Protein AF-A0A353V763-F1 (afdb_monomer_lite)

Radius of gyration: 22.67 Å; chains: 1; bounding box: 47×29×54 Å

Foldseek 3Di:
DVVVVVVVVVVVVVVVVVVVVVVVVVVVVQCVVPNPPSDDDQCPVDPHDQFDFDAPPDQVVLVVVVSRHHGD

pLDDT: mean 88.32, std 9.39, range [58.62, 97.38]

Secondary structure (DSSP, 8-state):
-HHHHHHHHHHHHHHHHHHHHHHHHHHHHHHHHH-TTSS--TTTTSSPPPPPEE--S-HHHHHHTSSSSEE-

Structure (mmCIF, N/CA/C/O backbone):
data_AF-A0A353V763-F1
#
_entry.id   AF-A0A353V763-F1
#
loop_
_atom_site.group_PDB
_atom_site.id
_atom_site.type_symbol
_atom_site.label_atom_id
_atom_site.label_alt_id
_atom_site.label_comp_id
_atom_site.label_asym_id
_atom_site.label_entity_id
_atom_site.label_seq_id
_atom_site.pdbx_PDB_ins_code
_atom_site.Cartn_x
_atom_site.Cartn_y
_atom_site.Cartn_z
_atom_site.occupancy
_atom_site.B_iso_or_equiv
_atom_site.auth_seq_id
_atom_site.auth_comp_id
_atom_site.auth_asym_id
_atom_site.auth_atom_id
_atom_site.pdbx_PDB_model_num
ATOM 1 N N . MET A 1 1 ? -35.509 -18.226 26.698 1.00 61.31 1 MET A N 1
ATOM 2 C CA . MET A 1 1 ? -34.448 -18.244 25.662 1.00 61.31 1 MET A CA 1
ATOM 3 C C . MET A 1 1 ? -34.455 -17.023 24.732 1.00 61.31 1 MET A C 1
ATOM 5 O O . MET A 1 1 ? -33.379 -16.639 24.305 1.00 61.31 1 MET A O 1
ATOM 9 N N . LEU A 1 2 ? -35.589 -16.359 24.439 1.00 58.62 2 LEU A N 1
ATOM 10 C CA . LEU A 1 2 ? -35.586 -15.165 23.564 1.00 58.62 2 LEU A CA 1
ATOM 11 C C . LEU A 1 2 ? -34.904 -13.911 24.165 1.00 58.62 2 LEU A C 1
ATOM 13 O O . LEU A 1 2 ? -34.303 -13.135 23.428 1.00 58.62 2 LEU A O 1
ATOM 17 N N . ALA A 1 3 ? -34.945 -13.711 25.488 1.00 71.75 3 ALA A N 1
ATOM 18 C CA . ALA A 1 3 ? -34.357 -12.524 26.129 1.00 71.75 3 ALA A CA 1
ATOM 19 C C . ALA A 1 3 ? -32.812 -12.520 26.135 1.00 71.75 3 ALA A C 1
ATOM 21 O O . ALA A 1 3 ? -32.188 -11.467 26.027 1.00 71.75 3 ALA A O 1
ATOM 22 N N . THR A 1 4 ? -32.182 -13.695 26.210 1.00 75.75 4 THR A N 1
ATOM 23 C CA . THR A 1 4 ? -30.716 -13.833 26.232 1.00 75.75 4 THR A CA 1
ATOM 24 C C . THR A 1 4 ? -30.084 -13.653 24.848 1.00 75.75 4 THR A C 1
ATOM 26 O O . THR A 1 4 ? -28.939 -13.214 24.756 1.00 75.75 4 THR A O 1
ATOM 29 N N . ALA A 1 5 ? -30.826 -13.926 23.768 1.00 79.75 5 ALA A N 1
ATOM 30 C CA . ALA A 1 5 ? -30.373 -13.700 22.394 1.00 79.75 5 ALA A CA 1
ATOM 31 C C . ALA A 1 5 ? -30.204 -12.201 22.081 1.00 79.75 5 ALA A C 1
ATOM 33 O O . ALA A 1 5 ? -29.133 -11.786 21.644 1.00 79.75 5 ALA A O 1
ATOM 34 N N . ARG A 1 6 ? -31.200 -11.370 22.424 1.00 83.88 6 ARG A N 1
ATOM 35 C CA . ARG A 1 6 ? -31.133 -9.905 22.245 1.00 83.88 6 ARG A CA 1
ATOM 36 C C . ARG A 1 6 ? -29.991 -9.252 23.027 1.00 83.88 6 ARG A C 1
ATOM 38 O O . ARG A 1 6 ? -29.321 -8.361 22.515 1.00 83.88 6 ARG A O 1
ATOM 45 N N . ALA A 1 7 ? -29.744 -9.704 24.258 1.00 85.12 7 ALA A N 1
ATOM 46 C CA . ALA A 1 7 ? -28.633 -9.201 25.069 1.00 85.12 7 ALA A CA 1
ATOM 47 C C . ALA A 1 7 ? -27.263 -9.522 24.440 1.00 85.12 7 ALA A C 1
ATOM 49 O O . ALA A 1 7 ? -26.351 -8.696 24.466 1.00 85.12 7 ALA A O 1
ATOM 50 N N . LYS A 1 8 ? -27.127 -10.704 23.823 1.00 82.56 8 LYS A N 1
ATOM 51 C CA . LYS A 1 8 ? -25.908 -11.106 23.110 1.00 82.56 8 LYS A CA 1
ATOM 52 C C . LYS A 1 8 ? -25.685 -10.274 21.845 1.00 82.56 8 LYS A C 1
ATOM 54 O O . LYS A 1 8 ? -24.552 -9.883 21.582 1.00 82.56 8 LYS A O 1
ATOM 59 N N . GLU A 1 9 ? -26.738 -9.984 21.087 1.00 83.19 9 GLU A N 1
ATOM 60 C CA . GLU A 1 9 ? -26.658 -9.152 19.878 1.00 83.19 9 GLU A CA 1
ATOM 61 C C . GLU A 1 9 ? -26.214 -7.719 20.186 1.00 83.19 9 GLU A C 1
ATOM 63 O O . GLU A 1 9 ? -25.304 -7.214 19.530 1.00 83.19 9 GLU A O 1
ATOM 68 N N . MET A 1 10 ? -26.779 -7.092 21.224 1.00 85.19 10 MET A N 1
ATOM 69 C CA . MET A 1 10 ? -26.380 -5.741 21.643 1.00 85.19 10 MET A CA 1
ATOM 70 C C . MET A 1 10 ? -24.910 -5.687 22.068 1.00 85.19 10 MET A C 1
ATOM 72 O O . MET A 1 10 ? -24.168 -4.828 21.600 1.00 85.19 10 MET A O 1
ATOM 76 N N . ARG A 1 11 ? -24.456 -6.665 22.862 1.00 88.44 11 ARG A N 1
ATOM 77 C CA . ARG A 1 11 ? -23.050 -6.755 23.281 1.00 88.44 11 ARG A CA 1
ATOM 78 C C . ARG A 1 11 ? -22.092 -6.949 22.100 1.00 88.44 11 ARG A C 1
ATOM 80 O O . ARG A 1 11 ? -20.990 -6.412 22.101 1.00 88.44 11 ARG A O 1
ATOM 87 N N . MET A 1 12 ? -22.495 -7.711 21.083 1.00 86.00 12 MET A N 1
ATOM 88 C CA . MET A 1 12 ? -21.695 -7.890 19.864 1.00 86.00 12 MET A CA 1
ATOM 89 C C . MET A 1 12 ? -21.645 -6.614 19.018 1.00 86.00 12 MET A C 1
ATOM 91 O O . MET A 1 12 ? -20.603 -6.306 18.439 1.00 86.00 12 MET A O 1
ATOM 95 N N . ALA A 1 13 ? -22.747 -5.864 18.950 1.00 86.69 13 ALA A N 1
ATOM 96 C CA . ALA A 1 13 ? -22.786 -4.574 18.270 1.00 86.69 13 ALA A CA 1
ATOM 97 C C . ALA A 1 13 ? -21.877 -3.542 18.959 1.00 86.69 13 ALA A C 1
ATOM 99 O O . ALA A 1 13 ? -21.129 -2.839 18.279 1.00 86.69 13 ALA A O 1
ATOM 100 N N . GLU A 1 14 ? -21.883 -3.510 20.292 1.00 89.06 14 GLU A N 1
ATOM 101 C CA . GLU A 1 14 ? -21.019 -2.648 21.102 1.00 89.06 14 GLU A CA 1
ATOM 102 C C . GLU A 1 14 ? -19.535 -2.996 20.910 1.00 89.06 14 GLU A C 1
ATOM 104 O O . GLU A 1 14 ? -18.754 -2.139 20.500 1.00 89.06 14 GLU A O 1
ATOM 109 N N . ALA A 1 15 ? -19.167 -4.278 21.019 1.00 89.38 15 ALA A N 1
ATOM 110 C CA . ALA A 1 15 ? -17.799 -4.741 20.764 1.00 89.38 15 ALA A CA 1
ATOM 111 C C . ALA A 1 15 ? -17.319 -4.440 19.328 1.00 89.38 15 ALA A C 1
ATOM 113 O O . ALA A 1 15 ? -16.149 -4.126 19.090 1.00 89.38 15 ALA A O 1
ATOM 114 N N . LYS A 1 16 ? -18.217 -4.516 18.335 1.00 90.88 16 LYS A N 1
ATOM 115 C CA . LYS A 1 16 ? -17.906 -4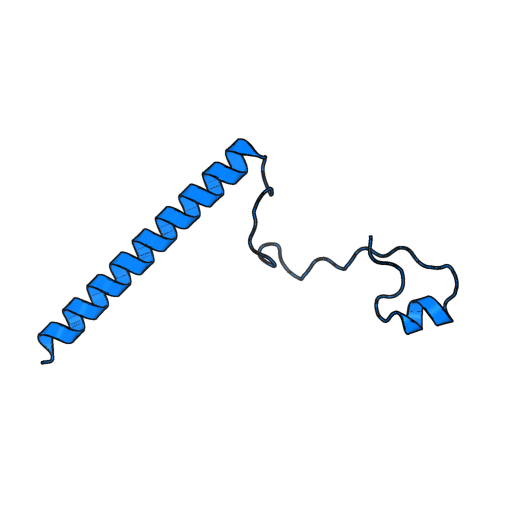.142 16.947 1.00 90.88 16 LYS A CA 1
ATOM 116 C C . LYS A 1 16 ? -17.617 -2.644 16.820 1.00 90.88 16 LYS A C 1
ATOM 118 O O . LYS A 1 16 ? -16.744 -2.268 16.036 1.00 90.88 16 LYS A O 1
ATOM 123 N N . ASN A 1 17 ? -18.332 -1.806 17.568 1.00 94.25 17 ASN A N 1
ATOM 124 C CA . ASN A 1 17 ? -18.114 -0.364 17.591 1.00 94.25 17 ASN A CA 1
ATOM 125 C C . ASN A 1 17 ? -16.787 -0.005 18.275 1.00 94.25 17 ASN A C 1
ATOM 127 O O . ASN A 1 17 ? -15.983 0.715 17.688 1.00 94.25 17 ASN A O 1
ATOM 131 N N . GLU A 1 18 ? -16.505 -0.580 19.446 1.00 94.19 18 GLU A N 1
ATOM 132 C CA . GLU A 1 18 ? -15.232 -0.402 20.163 1.00 94.19 18 GLU A CA 1
ATOM 133 C C . GLU A 1 18 ? -14.035 -0.796 19.289 1.00 94.19 18 GLU A C 1
ATOM 135 O O . GLU A 1 18 ? -13.063 -0.050 19.165 1.00 94.19 18 GLU A O 1
ATOM 140 N N . ARG A 1 19 ? -14.130 -1.938 18.591 1.00 92.94 19 ARG A N 1
ATOM 141 C CA . ARG A 1 19 ? -13.091 -2.387 17.653 1.00 92.94 19 ARG A CA 1
ATOM 142 C C . ARG A 1 19 ? -12.857 -1.385 16.524 1.00 92.94 19 ARG A C 1
ATOM 144 O O . ARG A 1 19 ? -11.716 -1.202 16.104 1.00 92.94 19 ARG A O 1
ATOM 151 N N . ARG A 1 20 ? -13.920 -0.763 16.005 1.00 93.00 20 ARG A N 1
ATOM 152 C CA . ARG A 1 20 ? -13.813 0.245 14.943 1.00 93.00 20 ARG A CA 1
ATOM 153 C C . ARG A 1 20 ? -13.135 1.513 15.459 1.00 93.00 20 ARG A C 1
ATOM 155 O O . ARG A 1 20 ? -12.213 1.991 14.813 1.00 93.00 20 ARG A O 1
ATOM 162 N N . GLN A 1 21 ? -13.522 1.987 16.641 1.00 94.44 21 GLN A N 1
ATOM 163 C CA . GLN A 1 21 ? -12.903 3.152 17.277 1.00 94.44 21 GLN A CA 1
ATOM 164 C C . GLN A 1 21 ? -11.411 2.927 17.553 1.00 94.44 21 GLN A C 1
ATOM 166 O O . GLN A 1 21 ? -10.589 3.774 17.215 1.00 94.44 21 GLN A O 1
ATOM 171 N N . ALA A 1 22 ? -11.046 1.768 18.107 1.00 95.12 22 ALA A N 1
ATOM 172 C CA . ALA A 1 22 ? -9.650 1.415 18.353 1.00 95.12 22 ALA A CA 1
ATOM 173 C C . ALA A 1 22 ? -8.828 1.358 17.053 1.00 95.12 22 ALA A C 1
ATOM 175 O O . ALA A 1 22 ? -7.688 1.821 17.021 1.00 95.12 22 ALA A O 1
ATOM 176 N N . LEU A 1 23 ? -9.413 0.831 15.971 1.00 93.62 23 LEU A N 1
ATOM 177 C CA . LEU A 1 23 ? -8.778 0.798 14.654 1.00 93.62 23 LEU A CA 1
ATOM 178 C C . LEU A 1 23 ? -8.546 2.208 14.098 1.00 93.62 23 LEU A C 1
ATOM 180 O O . LEU A 1 23 ? -7.447 2.498 13.632 1.00 93.62 23 LEU A O 1
ATOM 184 N N . ASP A 1 24 ? -9.555 3.077 14.160 1.00 92.44 24 ASP A N 1
ATOM 185 C CA . ASP A 1 24 ? -9.464 4.444 13.639 1.00 92.44 24 ASP A CA 1
ATOM 186 C C . ASP A 1 24 ? -8.421 5.268 14.424 1.00 92.44 24 ASP A C 1
ATOM 188 O O . ASP A 1 24 ? -7.638 6.011 13.831 1.00 92.44 24 ASP A O 1
ATOM 192 N N . LEU A 1 25 ? -8.328 5.067 15.746 1.00 95.56 25 LEU A N 1
ATOM 193 C CA . LEU A 1 25 ? -7.282 5.667 16.582 1.00 95.56 25 LEU A CA 1
ATOM 194 C C . LEU A 1 25 ? -5.879 5.168 16.215 1.00 95.56 25 LEU A C 1
ATOM 196 O O . LEU A 1 25 ? -4.955 5.974 16.108 1.00 95.56 25 LEU A O 1
ATOM 200 N N . ALA A 1 26 ? -5.709 3.861 16.008 1.00 95.19 26 ALA A N 1
ATOM 201 C CA . ALA A 1 26 ? -4.424 3.286 15.614 1.00 95.19 26 ALA A CA 1
ATOM 202 C C . ALA A 1 26 ? -3.971 3.802 14.238 1.00 95.19 26 ALA A C 1
ATOM 204 O O . ALA A 1 26 ? -2.810 4.170 14.069 1.00 95.19 26 ALA A O 1
ATOM 205 N N . ILE A 1 27 ? -4.895 3.902 13.277 1.00 93.94 27 ILE A N 1
ATOM 206 C CA . ILE A 1 27 ? -4.634 4.488 11.955 1.00 93.94 27 ILE A CA 1
ATOM 207 C C . ILE A 1 27 ? -4.159 5.939 12.097 1.00 93.94 27 ILE A C 1
ATOM 209 O O . ILE A 1 27 ? -3.109 6.291 11.563 1.00 93.94 27 ILE A O 1
ATOM 213 N N . ALA A 1 28 ? -4.865 6.759 12.882 1.00 94.06 28 ALA A N 1
ATOM 214 C CA . ALA A 1 28 ? -4.482 8.153 13.108 1.00 94.06 28 ALA A CA 1
ATOM 215 C C . ALA A 1 28 ? -3.105 8.289 13.787 1.00 94.06 28 ALA A C 1
ATOM 217 O O . ALA A 1 28 ? -2.345 9.213 13.486 1.00 94.06 28 ALA A O 1
ATOM 218 N N . GLN A 1 29 ? -2.758 7.370 14.693 1.00 95.62 29 GLN A N 1
ATOM 219 C CA . GLN A 1 29 ? -1.431 7.333 15.311 1.00 95.62 29 GLN A CA 1
ATOM 220 C C . GLN A 1 29 ? -0.329 7.021 14.292 1.00 95.62 29 GLN A C 1
ATOM 222 O O . GLN A 1 29 ? 0.700 7.696 14.307 1.00 95.62 29 GLN A O 1
ATOM 227 N N . ILE A 1 30 ? -0.549 6.053 13.398 1.00 95.94 30 ILE A N 1
ATOM 228 C CA . ILE A 1 30 ? 0.399 5.700 12.331 1.00 95.94 30 ILE A CA 1
ATOM 229 C C . ILE A 1 30 ? 0.596 6.897 11.391 1.00 95.94 30 ILE A C 1
ATOM 231 O O . ILE A 1 30 ? 1.730 7.320 11.171 1.00 95.94 30 ILE A O 1
ATOM 235 N N . GLU A 1 31 ? -0.487 7.524 10.923 1.00 94.12 31 GLU A N 1
ATOM 236 C CA . GLU A 1 31 ? -0.387 8.687 10.032 1.00 94.12 31 GLU A CA 1
ATOM 237 C C . GLU A 1 31 ? 0.341 9.872 10.671 1.00 94.12 31 GLU A C 1
ATOM 239 O O . GLU A 1 31 ? 1.103 10.576 10.008 1.00 94.12 31 GLU A O 1
ATOM 244 N N . ARG A 1 32 ? 0.150 10.095 11.975 1.00 95.12 32 ARG A N 1
ATOM 245 C CA . ARG A 1 32 ? 0.864 11.150 12.700 1.00 95.12 32 ARG A CA 1
ATOM 246 C C . ARG A 1 32 ? 2.362 10.864 12.826 1.00 95.12 32 ARG A C 1
ATOM 248 O O . ARG A 1 32 ? 3.147 11.807 12.801 1.00 95.12 32 ARG A O 1
ATOM 255 N N . GLN A 1 33 ? 2.751 9.605 13.020 1.00 96.75 33 GLN A N 1
ATOM 256 C CA . GLN A 1 33 ? 4.151 9.221 13.225 1.00 96.75 33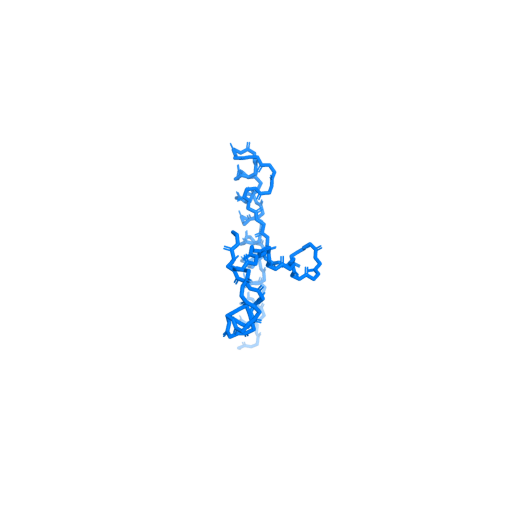 GLN A CA 1
ATOM 257 C C . GLN A 1 33 ? 4.937 9.121 11.913 1.00 96.75 33 GLN A C 1
ATOM 259 O O . GLN A 1 33 ? 6.095 9.524 11.873 1.00 96.75 33 GLN A O 1
ATOM 264 N N . PHE A 1 34 ? 4.313 8.610 10.850 1.00 95.56 34 PHE A N 1
ATOM 265 C CA . PHE A 1 34 ? 4.989 8.269 9.591 1.00 95.56 34 PHE A CA 1
ATOM 266 C C . PHE A 1 34 ? 4.559 9.142 8.403 1.00 95.56 34 PHE A C 1
ATOM 268 O O . PHE A 1 34 ? 5.103 9.008 7.311 1.00 95.56 34 PHE A O 1
ATOM 275 N N . GLY A 1 35 ? 3.609 10.056 8.611 1.00 92.81 35 GLY A N 1
ATOM 276 C CA . GLY A 1 35 ? 3.070 10.941 7.582 1.00 92.81 35 GLY A CA 1
ATOM 277 C C . GLY A 1 35 ? 1.751 10.443 6.986 1.00 92.81 35 GLY A C 1
ATOM 278 O O . GLY A 1 35 ? 1.368 9.277 7.122 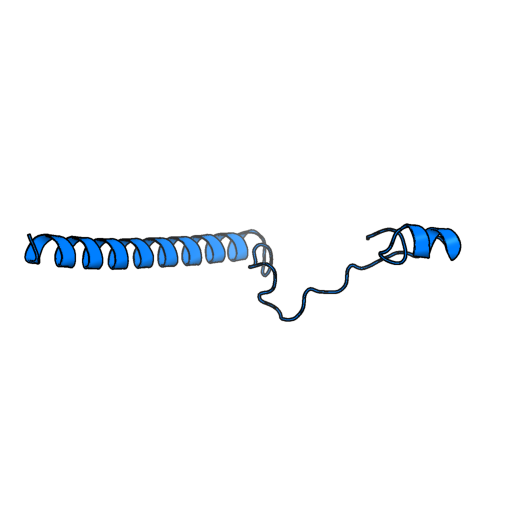1.00 92.81 35 GLY A O 1
ATOM 279 N N . LYS A 1 36 ? 1.034 11.353 6.316 1.00 89.81 36 LYS A N 1
ATOM 280 C CA . LYS A 1 36 ? -0.242 11.048 5.648 1.00 89.81 36 LYS A CA 1
ATOM 281 C C . LYS A 1 36 ? -0.047 9.970 4.585 1.00 89.81 36 LYS A C 1
ATOM 283 O O . LYS A 1 36 ? 0.919 10.027 3.829 1.00 89.81 36 LYS A O 1
ATOM 288 N N . GLY A 1 37 ? -0.974 9.016 4.515 1.00 86.06 37 GLY A N 1
ATOM 289 C CA . GLY A 1 37 ? -0.909 7.923 3.541 1.00 86.06 37 GLY A CA 1
ATOM 290 C C . GLY A 1 37 ? 0.074 6.801 3.891 1.00 86.06 37 GLY A C 1
ATOM 291 O O . GLY A 1 37 ? 0.188 5.848 3.128 1.00 86.06 37 GLY A O 1
ATOM 292 N N . SER A 1 38 ? 0.735 6.857 5.052 1.00 91.44 38 SER A N 1
ATOM 293 C CA . SER A 1 38 ? 1.550 5.743 5.571 1.00 91.44 38 SER A CA 1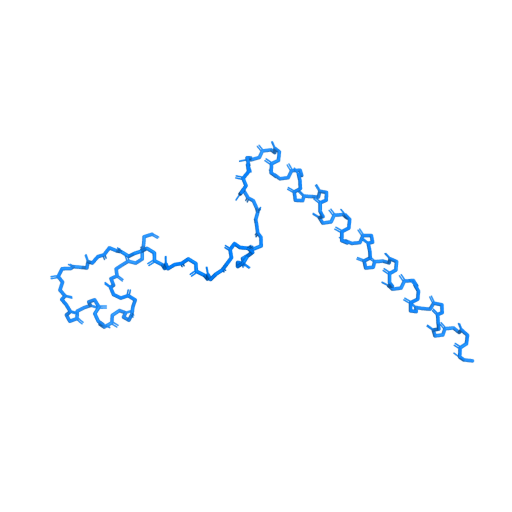
ATOM 294 C C . SER A 1 38 ? 0.733 4.478 5.857 1.00 91.44 38 SER A C 1
ATOM 296 O O . SER A 1 38 ? 1.272 3.373 5.847 1.00 91.44 38 SER A O 1
ATOM 298 N N . VAL A 1 39 ? -0.578 4.621 6.068 1.00 91.00 39 VAL A N 1
ATOM 299 C CA . VAL A 1 39 ? -1.537 3.519 6.081 1.00 91.00 39 VAL A CA 1
ATOM 300 C C . VAL A 1 39 ? -2.831 3.961 5.409 1.00 91.00 39 VAL A C 1
ATOM 302 O O . VAL A 1 39 ? -3.340 5.051 5.655 1.00 91.00 39 VAL A O 1
ATOM 305 N N . MET A 1 40 ? -3.383 3.109 4.552 1.00 86.81 40 MET A N 1
ATOM 306 C CA . MET A 1 40 ? -4.649 3.367 3.877 1.00 86.81 40 MET A CA 1
ATOM 307 C C . MET A 1 40 ? -5.363 2.058 3.560 1.00 86.81 40 MET A C 1
ATOM 309 O O . MET A 1 40 ? -4.765 0.982 3.525 1.00 86.81 40 MET A O 1
ATOM 313 N N . ARG A 1 41 ? -6.671 2.145 3.328 1.00 86.19 41 ARG A N 1
ATOM 314 C CA . ARG A 1 41 ? -7.435 1.009 2.817 1.00 86.19 41 ARG A CA 1
ATOM 315 C C . ARG A 1 41 ? -7.172 0.884 1.322 1.00 86.19 41 ARG A C 1
ATOM 317 O O . ARG A 1 41 ? -7.367 1.844 0.579 1.00 86.19 41 ARG A O 1
ATOM 324 N N . LEU A 1 42 ? -6.781 -0.309 0.890 1.00 85.00 42 LEU A N 1
ATOM 325 C CA . LEU A 1 42 ? -6.648 -0.622 -0.527 1.00 85.00 42 LEU A CA 1
ATOM 326 C C . LEU A 1 42 ? -7.980 -0.341 -1.246 1.00 85.00 42 LEU A C 1
ATOM 328 O O . LEU A 1 42 ? -9.030 -0.802 -0.797 1.00 85.00 42 LEU A O 1
ATOM 332 N N . GLY A 1 43 ? -7.940 0.450 -2.320 1.00 81.69 43 GLY A N 1
ATOM 333 C CA . GLY A 1 43 ? -9.126 0.833 -3.099 1.00 81.69 43 GLY A CA 1
ATOM 334 C C . GLY A 1 43 ? -9.991 1.951 -2.498 1.00 81.69 43 GLY A C 1
ATOM 335 O O . GLY A 1 43 ? -11.026 2.285 -3.066 1.00 81.69 43 GLY A O 1
ATOM 336 N N . ALA A 1 44 ? -9.601 2.571 -1.377 1.00 77.00 44 ALA A N 1
ATOM 337 C CA . ALA A 1 44 ? -10.369 3.685 -0.801 1.00 77.00 44 ALA A CA 1
ATOM 338 C C . ALA A 1 44 ? -10.297 4.995 -1.614 1.00 77.00 44 ALA A C 1
ATOM 340 O O . ALA A 1 44 ? -11.058 5.916 -1.327 1.00 77.00 44 ALA A O 1
ATOM 341 N N . GLY A 1 45 ? -9.413 5.073 -2.615 1.00 67.56 45 GLY A N 1
ATOM 342 C 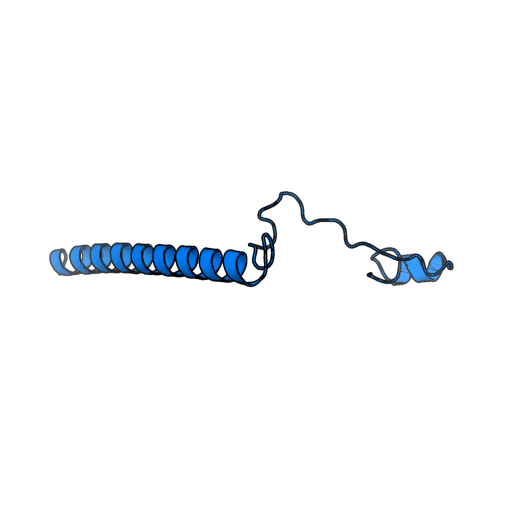CA . GLY A 1 45 ? -9.211 6.243 -3.479 1.00 67.56 45 GLY A CA 1
ATOM 343 C C . GLY A 1 45 ? -9.936 6.211 -4.832 1.00 67.56 45 GLY A C 1
ATOM 344 O O . GLY A 1 45 ? -9.779 7.155 -5.598 1.00 67.56 45 GLY A O 1
ATOM 345 N N . GLY A 1 46 ? -10.716 5.168 -5.143 1.00 68.56 46 GLY A N 1
ATOM 346 C CA . GLY A 1 46 ? -11.342 4.985 -6.461 1.00 68.56 46 GLY A CA 1
ATOM 347 C C . GLY A 1 46 ? -10.904 3.685 -7.146 1.00 68.56 46 GLY A C 1
ATOM 348 O O . GLY A 1 46 ? -10.496 2.755 -6.443 1.00 68.56 46 GLY A O 1
ATOM 349 N N . PRO A 1 47 ? -11.018 3.579 -8.490 1.00 66.69 47 PRO A N 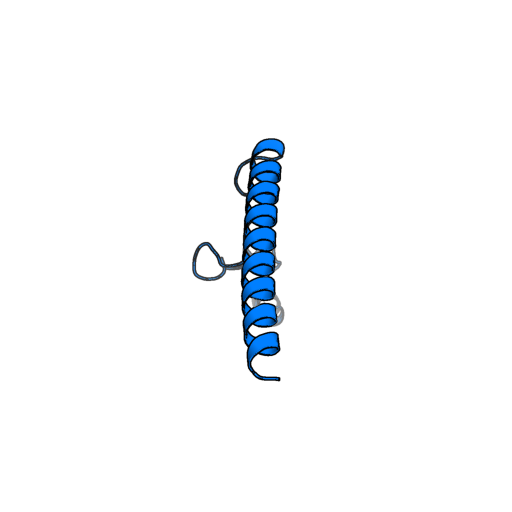1
ATOM 350 C CA . PRO A 1 47 ? -10.492 2.441 -9.242 1.00 66.69 47 PRO A CA 1
ATOM 351 C C . PRO A 1 47 ? -9.047 2.156 -8.832 1.00 66.69 47 PRO A C 1
ATOM 353 O O . PRO A 1 47 ? -8.302 3.091 -8.539 1.00 66.69 47 PRO A O 1
ATOM 356 N N . LEU A 1 48 ? -8.672 0.874 -8.779 1.00 67.25 48 LEU A N 1
ATOM 357 C CA . LEU A 1 48 ? -7.290 0.486 -8.504 1.00 67.25 48 LEU A CA 1
ATOM 358 C C . LEU A 1 48 ? -6.377 1.257 -9.457 1.00 67.25 48 LEU A C 1
ATOM 360 O O . LEU A 1 48 ? -6.602 1.233 -10.667 1.00 67.25 48 LEU A O 1
ATOM 364 N N . GLU A 1 49 ? -5.406 1.969 -8.892 1.00 71.31 49 GLU A N 1
ATOM 365 C CA . GLU A 1 49 ? -4.424 2.705 -9.677 1.00 71.31 49 GLU A CA 1
ATOM 366 C C . GLU A 1 49 ? -3.743 1.718 -10.628 1.00 71.31 49 GLU A C 1
ATOM 368 O O . GLU A 1 49 ? -3.393 0.601 -10.224 1.00 71.31 49 GLU A O 1
ATOM 373 N N . GLU A 1 50 ? -3.634 2.086 -11.905 1.00 75.25 50 GLU A N 1
ATOM 374 C CA . GLU A 1 50 ? -2.980 1.224 -12.882 1.00 75.25 50 GLU A CA 1
ATOM 375 C C . GLU A 1 50 ? -1.549 0.945 -12.424 1.00 75.25 50 GLU A C 1
ATOM 377 O O . GLU A 1 50 ? -0.835 1.835 -11.955 1.00 75.25 50 GLU A O 1
ATOM 382 N N . ILE A 1 51 ? -1.133 -0.316 -12.544 1.00 85.31 51 ILE A N 1
ATOM 383 C CA . ILE A 1 51 ? 0.219 -0.719 -12.174 1.00 85.31 51 ILE A CA 1
ATOM 384 C C . ILE A 1 51 ? 1.178 0.032 -13.095 1.00 85.31 51 ILE A C 1
ATOM 386 O O . ILE A 1 51 ? 1.169 -0.167 -14.309 1.00 85.31 51 ILE A O 1
ATOM 390 N N . ALA A 1 52 ? 2.013 0.894 -12.518 1.00 91.19 52 ALA A N 1
ATOM 391 C CA . ALA A 1 52 ? 3.048 1.573 -13.274 1.00 91.19 52 ALA A CA 1
ATOM 392 C C . ALA A 1 52 ? 4.030 0.531 -13.825 1.00 91.19 52 ALA A C 1
ATOM 394 O O . ALA A 1 52 ? 4.591 -0.262 -13.071 1.00 91.19 52 ALA A O 1
ATOM 395 N N . VAL A 1 53 ? 4.254 0.544 -15.137 1.00 95.00 53 VAL A N 1
ATOM 396 C CA . VAL A 1 53 ? 5.150 -0.398 -15.816 1.00 95.00 53 VAL A CA 1
ATOM 397 C C . VAL A 1 53 ? 6.233 0.328 -16.605 1.00 95.00 53 VAL A C 1
ATOM 399 O O . VAL A 1 53 ? 6.061 1.457 -17.067 1.00 95.00 53 VAL A O 1
ATOM 402 N N . ILE A 1 54 ? 7.378 -0.330 -16.744 1.00 96.00 54 ILE A N 1
ATOM 403 C CA . ILE A 1 54 ? 8.493 0.063 -17.598 1.00 96.00 54 ILE A CA 1
ATOM 404 C C . ILE A 1 54 ? 8.515 -0.921 -18.779 1.00 96.00 54 ILE A C 1
ATOM 406 O O . ILE A 1 54 ? 8.727 -2.115 -18.549 1.00 96.00 54 ILE A O 1
ATOM 410 N N . PRO A 1 55 ? 8.300 -0.467 -20.029 1.00 94.88 55 PRO A N 1
ATOM 411 C CA . PRO A 1 55 ? 8.356 -1.344 -21.196 1.00 94.88 55 PRO A CA 1
ATOM 412 C C . PRO A 1 55 ? 9.733 -1.991 -21.339 1.00 94.88 55 PRO A C 1
ATOM 414 O O . PRO A 1 55 ? 10.758 -1.339 -21.133 1.00 94.88 55 PRO A O 1
ATOM 417 N N . THR A 1 56 ? 9.769 -3.260 -21.737 1.00 96.38 56 THR A N 1
ATOM 418 C CA . THR A 1 56 ? 11.034 -3.971 -21.981 1.00 96.38 56 THR A CA 1
ATOM 419 C C . THR A 1 56 ? 11.701 -3.542 -23.289 1.00 96.38 56 THR A C 1
ATOM 421 O O . THR A 1 56 ? 12.889 -3.789 -23.485 1.00 96.38 56 THR A O 1
ATOM 424 N N . GLY A 1 57 ? 10.947 -2.905 -24.194 1.00 95.62 57 GLY A N 1
ATOM 425 C CA . GLY A 1 57 ? 11.400 -2.534 -25.538 1.00 95.62 57 GLY A CA 1
ATOM 426 C C . GLY A 1 57 ? 11.224 -3.649 -26.575 1.00 95.62 57 GLY A C 1
ATOM 427 O O . GLY A 1 57 ? 11.487 -3.429 -27.756 1.00 95.62 57 GLY A O 1
ATOM 428 N N . ALA A 1 58 ? 10.735 -4.822 -26.163 1.00 97.38 58 ALA A N 1
ATOM 429 C CA . ALA A 1 58 ? 10.359 -5.919 -27.045 1.00 97.38 58 ALA A CA 1
ATOM 430 C C . ALA A 1 58 ? 8.857 -6.204 -26.907 1.00 97.38 58 ALA A C 1
ATOM 432 O O . ALA A 1 58 ? 8.418 -6.801 -25.927 1.00 97.38 58 ALA A O 1
ATOM 433 N N . LEU A 1 59 ? 8.068 -5.839 -27.925 1.00 95.31 59 LEU A N 1
ATOM 434 C CA . LEU A 1 59 ? 6.601 -5.952 -27.888 1.00 95.31 59 LEU A CA 1
ATOM 435 C C . LEU A 1 59 ? 6.116 -7.372 -27.562 1.00 95.31 59 LEU A C 1
ATOM 437 O O . LEU A 1 59 ? 5.182 -7.546 -26.784 1.00 95.31 59 LEU A O 1
ATOM 441 N N . SER A 1 60 ? 6.758 -8.397 -28.128 1.00 97.25 60 SER A N 1
ATOM 442 C CA . SER A 1 60 ? 6.405 -9.793 -27.851 1.00 97.25 60 SER A CA 1
ATOM 443 C C . SER A 1 60 ? 6.581 -10.157 -26.377 1.00 97.25 60 SER A C 1
ATOM 445 O O . SER A 1 60 ? 5.815 -10.961 -25.853 1.00 97.25 60 SER A O 1
ATOM 447 N N . LEU A 1 61 ? 7.576 -9.568 -25.710 1.00 96.38 61 LEU A N 1
ATOM 448 C CA . LEU A 1 61 ? 7.841 -9.796 -24.297 1.00 96.38 61 LEU A CA 1
ATOM 449 C C . LEU A 1 61 ? 6.871 -9.000 -23.420 1.00 96.38 61 LEU A C 1
ATOM 451 O O . LEU A 1 61 ? 6.295 -9.570 -22.501 1.00 96.38 61 LEU A O 1
ATOM 455 N N . ASP A 1 62 ? 6.618 -7.732 -23.745 1.00 95.94 62 ASP A N 1
ATOM 456 C CA . ASP A 1 62 ? 5.652 -6.891 -23.024 1.00 95.94 62 ASP A CA 1
ATOM 457 C C . ASP A 1 62 ? 4.241 -7.505 -23.040 1.00 95.94 62 ASP A C 1
ATOM 459 O O . ASP A 1 62 ? 3.560 -7.545 -22.012 1.00 95.94 62 ASP A O 1
ATOM 463 N N . VAL A 1 63 ? 3.829 -8.066 -24.184 1.00 96.06 63 VAL A N 1
ATOM 464 C CA . VAL A 1 63 ? 2.566 -8.808 -24.313 1.00 96.06 63 VAL A CA 1
ATOM 465 C C . VAL A 1 63 ? 2.601 -10.117 -23.525 1.00 96.06 63 VAL A C 1
ATOM 467 O O . VAL A 1 63 ? 1.638 -10.427 -22.827 1.00 96.06 63 VAL A O 1
ATOM 470 N N . ALA A 1 64 ? 3.696 -10.882 -23.593 1.00 96.69 64 ALA A N 1
ATOM 471 C CA . ALA A 1 64 ? 3.824 -12.139 -22.852 1.00 96.69 64 ALA A CA 1
ATOM 472 C C . ALA A 1 64 ? 3.776 -11.942 -21.326 1.00 96.69 64 ALA A C 1
ATOM 474 O O . ALA A 1 64 ? 3.285 -12.814 -20.613 1.00 96.69 64 ALA A O 1
ATOM 475 N N . LEU A 1 65 ? 4.242 -10.794 -20.824 1.00 94.06 65 LEU A N 1
ATOM 476 C CA . LEU A 1 65 ? 4.148 -10.420 -19.410 1.00 94.06 65 LEU A CA 1
ATOM 477 C C . LEU A 1 65 ? 2.712 -10.079 -18.973 1.00 94.06 65 LEU A C 1
ATOM 479 O O . LEU A 1 65 ? 2.432 -10.043 -17.776 1.00 94.06 65 LEU A O 1
ATOM 483 N N . GLY A 1 66 ? 1.795 -9.817 -19.910 1.00 93.12 66 GLY A N 1
ATOM 484 C CA . GLY A 1 66 ? 0.369 -9.563 -19.662 1.00 93.12 66 GLY A CA 1
ATOM 485 C C . GLY A 1 66 ? 0.046 -8.183 -19.082 1.00 93.12 66 GLY A C 1
ATOM 486 O O . GLY A 1 66 ? -1.001 -7.623 -19.389 1.00 93.12 66 GLY A O 1
ATOM 487 N N . VAL A 1 67 ? 0.958 -7.607 -18.297 1.00 92.62 67 VAL A N 1
ATOM 488 C CA . VAL A 1 67 ? 0.854 -6.245 -17.743 1.00 92.62 67 VAL A CA 1
ATOM 489 C C . VAL A 1 67 ? 1.484 -5.174 -18.644 1.00 92.62 67 VAL A C 1
ATOM 491 O O . VAL A 1 67 ? 1.434 -3.996 -18.313 1.00 92.62 67 VAL A O 1
ATOM 494 N N . GLY A 1 68 ? 2.082 -5.561 -19.779 1.00 92.06 68 GLY A N 1
ATOM 495 C CA . GLY A 1 68 ? 2.662 -4.626 -20.751 1.00 92.06 68 GLY A CA 1
ATOM 496 C C . GLY A 1 68 ? 4.102 -4.180 -20.465 1.00 92.06 68 GLY A C 1
ATOM 497 O O . GLY A 1 68 ? 4.578 -3.251 -21.111 1.00 92.06 68 GLY A O 1
ATOM 498 N N . GLY A 1 69 ? 4.802 -4.811 -19.517 1.00 95.06 69 GLY A N 1
ATOM 499 C CA . GLY A 1 69 ? 6.196 -4.498 -19.188 1.00 95.06 69 GLY A CA 1
ATOM 500 C C . GLY A 1 69 ? 6.609 -4.977 -17.794 1.00 95.06 69 GLY A C 1
ATOM 501 O O . GLY A 1 69 ? 5.940 -5.811 -17.187 1.00 95.06 69 GLY A O 1
ATOM 502 N N . LEU A 1 70 ? 7.715 -4.444 -17.273 1.00 95.25 70 LEU A N 1
ATOM 503 C CA . LEU A 1 70 ? 8.178 -4.696 -15.906 1.00 95.25 70 LEU A CA 1
ATOM 504 C C . LEU A 1 70 ? 7.457 -3.761 -14.919 1.00 95.25 70 LEU A C 1
ATOM 506 O O . LEU A 1 70 ? 7.555 -2.546 -15.093 1.00 95.25 70 LEU A O 1
ATOM 510 N N . PRO A 1 71 ? 6.765 -4.270 -13.884 1.00 93.81 71 PRO A N 1
ATOM 511 C CA . PRO A 1 71 ? 6.179 -3.428 -12.840 1.00 93.81 71 PRO A CA 1
ATOM 512 C C . PRO A 1 71 ? 7.244 -2.586 -12.125 1.00 93.81 71 PRO A C 1
ATOM 514 O O . PRO A 1 71 ? 8.324 -3.093 -11.817 1.00 93.81 71 PRO A O 1
ATOM 517 N N . ARG A 1 72 ? 6.935 -1.309 -11.894 1.00 89.88 72 ARG A N 1
ATOM 518 C CA . ARG A 1 72 ? 7.781 -0.350 -11.175 1.00 89.88 72 ARG A CA 1
ATOM 519 C C . ARG A 1 72 ? 7.682 -0.519 -9.663 1.00 89.88 72 ARG A C 1
ATOM 521 O O . ARG A 1 72 ? 6.558 -0.752 -9.168 1.00 89.88 72 ARG A O 1
#

Sequence (72 aa):
MLATARAKEMRMAEAKNERRQALDLAIAQIERQFGKGSVMRLGAGGPLEEIAVIPTGALSLDVALGVGGLPR